Protein AF-A0A7C4AGL0-F1 (afdb_monomer_lite)

Structure (mmCIF, N/CA/C/O backbone):
data_AF-A0A7C4AGL0-F1
#
_entry.id   AF-A0A7C4AGL0-F1
#
loop_
_atom_site.group_PDB
_atom_site.id
_atom_site.type_symbol
_atom_site.label_atom_id
_atom_site.label_alt_id
_atom_site.label_comp_id
_atom_site.label_asym_id
_atom_site.label_entity_id
_atom_site.label_seq_id
_atom_site.pdbx_PDB_ins_code
_atom_site.Cartn_x
_atom_site.Cartn_y
_atom_site.Cartn_z
_atom_site.occupancy
_atom_site.B_iso_or_equiv
_atom_site.auth_seq_id
_atom_site.auth_comp_id
_atom_site.auth_asym_id
_atom_site.auth_atom_id
_atom_site.pdbx_PDB_model_num
ATOM 1 N N . MET A 1 1 ? 31.283 -69.695 -19.405 1.00 36.62 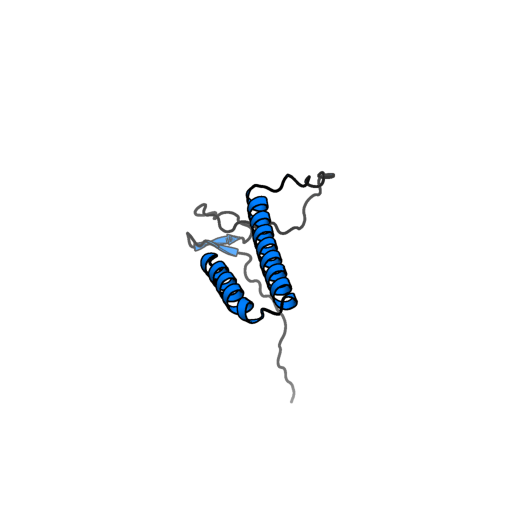1 MET A N 1
ATOM 2 C CA . MET A 1 1 ? 31.432 -68.692 -20.481 1.00 36.62 1 MET A CA 1
ATOM 3 C C . MET A 1 1 ? 30.507 -67.530 -20.112 1.00 36.62 1 MET A C 1
ATOM 5 O O . MET A 1 1 ? 29.306 -67.702 -20.208 1.00 36.62 1 MET A O 1
ATOM 9 N N . LEU A 1 2 ? 30.956 -66.667 -19.189 1.00 40.41 2 LEU A N 1
ATOM 10 C CA . LEU A 1 2 ? 31.398 -65.271 -19.419 1.00 40.41 2 LEU A CA 1
ATOM 11 C C . LEU A 1 2 ? 30.281 -64.405 -20.053 1.00 40.41 2 LEU A C 1
ATOM 13 O O . LEU A 1 2 ? 29.761 -64.816 -21.074 1.00 40.41 2 LEU A O 1
ATOM 17 N N . ILE A 1 3 ? 29.880 -63.204 -19.621 1.00 44.81 3 ILE A N 1
ATOM 18 C CA . ILE A 1 3 ? 30.246 -62.253 -18.555 1.00 44.81 3 ILE A CA 1
ATOM 19 C C . ILE A 1 3 ? 29.195 -61.100 -18.674 1.00 44.81 3 ILE A C 1
ATOM 21 O O . ILE A 1 3 ? 28.892 -60.699 -19.789 1.00 44.81 3 ILE A O 1
ATOM 25 N N . TRP A 1 4 ? 28.670 -60.602 -17.540 1.00 36.91 4 TRP A N 1
ATOM 26 C CA . TRP A 1 4 ? 28.370 -59.187 -17.177 1.00 36.91 4 TRP A CA 1
ATOM 27 C C . TRP A 1 4 ? 27.436 -58.291 -18.033 1.00 36.91 4 TRP A C 1
ATOM 29 O O . TRP A 1 4 ? 27.648 -58.086 -19.216 1.00 36.91 4 TRP A O 1
ATOM 39 N N . LEU A 1 5 ? 26.336 -57.760 -17.462 1.00 49.03 5 LEU A N 1
ATOM 40 C CA . LEU A 1 5 ? 26.198 -56.474 -16.718 1.00 49.03 5 LEU A CA 1
ATOM 41 C C . LEU A 1 5 ? 26.516 -55.214 -17.550 1.00 49.03 5 LEU A C 1
ATOM 43 O O . LEU A 1 5 ? 27.660 -55.041 -17.941 1.00 49.03 5 LEU A O 1
ATOM 47 N N . LYS A 1 6 ? 25.572 -54.257 -17.652 1.00 43.75 6 LYS A N 1
ATOM 48 C CA . LYS A 1 6 ? 25.586 -52.978 -16.893 1.00 43.75 6 LYS A CA 1
ATOM 49 C C . LYS A 1 6 ? 24.555 -51.968 -17.438 1.00 43.75 6 LYS A C 1
ATOM 51 O O . LYS A 1 6 ? 24.590 -51.568 -18.593 1.00 43.75 6 LYS A O 1
ATOM 56 N N . ASN A 1 7 ? 23.697 -51.494 -16.540 1.00 61.31 7 ASN A N 1
ATOM 57 C CA . ASN A 1 7 ? 23.019 -50.199 -16.596 1.00 61.31 7 ASN A CA 1
ATOM 58 C C . ASN A 1 7 ? 24.061 -49.064 -16.754 1.00 61.31 7 ASN A C 1
ATOM 60 O O . ASN A 1 7 ? 25.026 -49.029 -15.989 1.00 61.31 7 ASN A O 1
ATOM 64 N N . SER A 1 8 ? 23.877 -48.156 -17.719 1.00 42.81 8 SER A N 1
ATOM 65 C CA . SER A 1 8 ? 24.783 -47.028 -17.993 1.00 42.81 8 SER A CA 1
ATOM 66 C C . SER A 1 8 ? 24.007 -45.716 -18.135 1.00 42.81 8 SER A C 1
ATOM 68 O O . SER A 1 8 ? 23.791 -45.197 -19.228 1.00 42.81 8 SER A O 1
ATOM 70 N N . SER A 1 9 ? 23.637 -45.142 -16.994 1.00 48.22 9 SER A N 1
ATOM 71 C CA . SER A 1 9 ? 23.542 -43.691 -16.860 1.00 48.22 9 SER A CA 1
ATOM 72 C C . SER A 1 9 ? 24.961 -43.112 -16.893 1.00 48.22 9 SER A C 1
ATOM 74 O O . SER A 1 9 ? 25.740 -43.420 -15.990 1.00 48.22 9 SER A O 1
ATOM 76 N N . ARG A 1 10 ? 25.297 -42.327 -17.932 1.00 44.47 10 ARG A N 1
ATOM 77 C CA . ARG A 1 10 ? 26.167 -41.122 -17.920 1.00 44.47 10 ARG A CA 1
ATOM 78 C C . ARG A 1 10 ? 26.746 -40.798 -19.305 1.00 44.47 10 ARG A C 1
ATOM 80 O O . ARG A 1 10 ? 27.492 -41.584 -19.865 1.00 44.47 10 ARG A O 1
ATOM 87 N N . SER A 1 11 ? 26.523 -39.541 -19.701 1.00 47.53 11 SER A N 1
ATOM 88 C CA . SER A 1 11 ? 27.485 -38.651 -20.372 1.00 47.53 11 SER A CA 1
ATOM 89 C C . SER A 1 11 ? 27.915 -38.966 -21.811 1.00 47.53 11 SER A C 1
ATOM 91 O O . SER A 1 11 ? 28.798 -39.783 -22.044 1.00 47.53 11 SER A O 1
ATOM 93 N N . GLY A 1 12 ? 27.418 -38.163 -22.759 1.00 40.31 12 GLY A N 1
ATOM 94 C CA . GLY A 1 12 ? 28.072 -37.979 -24.056 1.00 40.31 12 GLY A CA 1
ATOM 95 C C . GLY A 1 12 ? 27.305 -37.069 -25.018 1.00 40.31 12 GLY A C 1
ATOM 96 O O . GLY A 1 12 ? 26.474 -37.552 -25.770 1.00 40.31 12 GLY A O 1
ATOM 97 N N . ASN A 1 13 ? 27.635 -35.772 -25.014 1.00 44.94 13 ASN A N 1
ATOM 98 C CA . ASN A 1 13 ? 27.404 -34.795 -26.091 1.00 44.94 13 ASN A CA 1
ATOM 99 C C . ASN A 1 13 ? 25.965 -34.529 -26.560 1.00 44.94 13 ASN A C 1
ATOM 101 O O . ASN A 1 13 ? 25.553 -34.914 -27.652 1.00 44.94 13 ASN A O 1
ATOM 105 N N . VAL A 1 14 ? 25.260 -33.686 -25.808 1.00 49.00 14 VAL A N 1
ATOM 106 C CA . VAL A 1 14 ? 24.212 -32.840 -26.382 1.00 49.00 14 VAL A CA 1
ATOM 107 C C . VAL A 1 14 ? 24.845 -31.670 -27.142 1.00 49.00 14 VAL A C 1
ATOM 109 O O . VAL A 1 14 ? 24.949 -30.564 -26.625 1.00 49.00 14 VAL A O 1
ATOM 112 N N . ASN A 1 15 ? 25.275 -31.898 -28.384 1.00 45.88 15 ASN A N 1
ATOM 113 C CA . ASN A 1 15 ? 25.541 -30.799 -29.317 1.00 45.88 15 ASN A CA 1
ATOM 114 C C . ASN A 1 15 ? 24.192 -30.312 -29.885 1.00 45.88 15 ASN A C 1
ATOM 116 O O . ASN A 1 15 ? 23.926 -30.426 -31.081 1.00 45.88 15 ASN A O 1
ATOM 120 N N . TRP A 1 16 ? 23.293 -29.854 -29.000 1.00 43.69 16 TRP A N 1
ATOM 121 C CA . TRP A 1 16 ? 22.117 -29.080 -29.393 1.00 43.69 16 TRP A CA 1
ATOM 122 C C . TRP A 1 16 ? 22.646 -27.749 -29.918 1.00 43.69 16 TRP A C 1
ATOM 124 O O . TRP A 1 16 ? 22.912 -26.833 -29.151 1.00 43.69 16 TRP A O 1
ATOM 134 N N . PHE A 1 17 ? 22.937 -27.750 -31.216 1.00 50.78 17 PHE A N 1
ATOM 135 C CA . PHE A 1 17 ? 22.917 -26.626 -32.138 1.00 50.78 17 PHE A CA 1
ATOM 136 C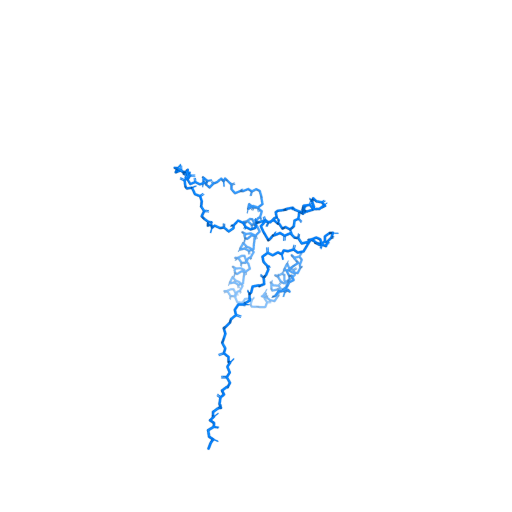 C . PHE A 1 17 ? 22.709 -25.259 -31.463 1.00 50.78 17 PHE A C 1
ATOM 138 O O . PHE A 1 17 ? 21.600 -24.932 -31.058 1.00 50.78 17 PHE A O 1
ATOM 145 N N . LEU A 1 18 ? 23.790 -24.466 -31.432 1.00 58.97 18 LEU A N 1
ATOM 146 C CA . LEU A 1 18 ? 23.852 -23.011 -31.203 1.00 58.97 18 LEU A CA 1
ATOM 147 C C . LEU A 1 18 ? 23.113 -22.228 -32.309 1.00 58.97 18 LEU A C 1
ATOM 149 O O . LEU A 1 18 ? 23.641 -21.275 -32.884 1.00 58.97 18 LEU A O 1
ATOM 153 N N . PHE A 1 19 ? 21.934 -22.695 -32.699 1.00 70.75 19 PHE A N 1
ATOM 154 C CA . PHE A 1 19 ? 21.166 -22.159 -33.804 1.00 70.75 19 PHE A CA 1
ATOM 155 C C . PHE A 1 19 ? 19.707 -22.028 -33.386 1.00 70.75 19 PHE A C 1
ATOM 157 O O . PHE A 1 19 ? 19.056 -22.999 -32.997 1.00 70.75 19 PHE A O 1
ATOM 164 N N . MET A 1 20 ? 19.179 -20.823 -33.553 1.00 81.00 20 MET A N 1
ATOM 165 C CA . MET A 1 20 ? 17.782 -20.496 -33.351 1.00 81.00 20 MET A CA 1
ATOM 166 C C . MET A 1 20 ? 17.056 -20.392 -34.685 1.00 81.00 20 MET A C 1
ATOM 168 O O . MET A 1 20 ? 17.561 -19.884 -35.690 1.00 81.00 20 MET A O 1
ATOM 172 N N . ILE A 1 21 ? 15.806 -20.833 -34.676 1.00 83.88 21 ILE A N 1
ATOM 173 C CA . ILE A 1 21 ? 14.927 -20.752 -35.836 1.00 83.88 21 ILE A CA 1
ATOM 174 C C . ILE A 1 21 ? 14.162 -19.431 -35.777 1.00 83.88 21 ILE A C 1
ATOM 176 O O . ILE A 1 21 ? 13.555 -19.077 -34.766 1.00 83.88 21 ILE A O 1
ATOM 180 N N . CYS A 1 22 ? 14.174 -18.683 -36.879 1.00 85.62 22 CYS A N 1
ATOM 181 C CA . CYS A 1 22 ? 13.431 -17.436 -36.969 1.00 85.62 22 CYS A CA 1
ATOM 182 C C . CYS A 1 22 ? 11.917 -17.674 -36.910 1.00 85.62 22 CYS A C 1
ATOM 184 O O . CYS A 1 22 ? 11.347 -18.235 -37.843 1.00 85.62 22 CYS A O 1
ATOM 186 N N . ASN A 1 23 ? 11.236 -17.107 -35.910 1.00 82.62 23 ASN A N 1
ATOM 187 C CA . ASN A 1 23 ? 9.770 -17.175 -35.794 1.00 82.62 23 ASN A CA 1
ATOM 188 C C . ASN A 1 23 ? 9.002 -16.493 -36.942 1.00 82.62 23 ASN A C 1
ATOM 190 O O . ASN A 1 23 ? 7.786 -16.640 -37.027 1.00 82.62 23 ASN A O 1
ATOM 194 N N . ARG A 1 24 ? 9.674 -15.716 -37.804 1.00 81.62 24 ARG A N 1
ATOM 195 C CA . ARG A 1 24 ? 9.023 -15.044 -38.938 1.00 81.62 24 ARG A CA 1
ATOM 196 C C . ARG A 1 24 ? 9.152 -15.812 -40.250 1.00 81.62 24 ARG A C 1
ATOM 198 O O . ARG A 1 24 ? 8.181 -15.867 -40.992 1.00 81.62 24 ARG A O 1
ATOM 205 N N . CYS A 1 25 ? 10.328 -16.353 -40.563 1.00 86.62 25 CYS A N 1
ATOM 206 C CA . CYS A 1 25 ? 10.584 -16.979 -41.867 1.00 86.62 25 CYS A CA 1
ATOM 207 C C . CYS A 1 25 ? 11.089 -18.425 -41.787 1.00 86.62 25 CYS A C 1
ATOM 209 O O . CYS A 1 25 ? 11.352 -19.017 -42.825 1.00 86.62 25 CYS A O 1
ATOM 211 N N . GLY A 1 26 ? 11.262 -18.984 -40.585 1.00 82.31 26 GLY A N 1
ATOM 212 C CA . GLY A 1 26 ? 11.720 -20.363 -40.389 1.00 82.31 26 GLY A CA 1
ATOM 213 C C . GLY A 1 26 ? 13.201 -20.606 -40.693 1.00 82.31 26 GLY A C 1
ATOM 214 O O . GLY A 1 26 ? 13.645 -21.743 -40.628 1.00 82.31 26 GLY A O 1
ATOM 215 N N . GLN A 1 27 ? 13.974 -19.563 -41.007 1.00 84.50 27 GLN A N 1
ATOM 216 C CA . GLN A 1 27 ? 15.400 -19.692 -41.303 1.00 84.50 27 GLN A CA 1
ATOM 217 C C . GLN A 1 27 ? 16.197 -19.986 -40.028 1.00 84.50 27 GLN A C 1
ATOM 219 O O . GLN A 1 27 ? 16.032 -19.289 -39.020 1.00 84.50 27 GLN A O 1
ATOM 224 N N . GLU A 1 28 ? 17.115 -20.943 -40.114 1.00 8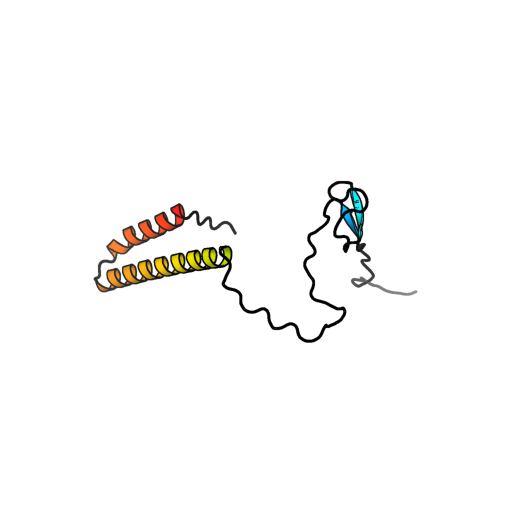2.56 28 GLU A N 1
ATOM 225 C CA . GLU A 1 28 ? 18.132 -21.200 -39.095 1.00 82.56 28 GLU A CA 1
ATOM 226 C C . GLU A 1 28 ? 19.140 -20.048 -39.072 1.00 82.56 28 GLU A C 1
ATOM 228 O O . GLU A 1 28 ? 19.720 -19.677 -40.096 1.00 82.56 28 GLU A O 1
ATOM 233 N N . ASN A 1 29 ? 19.309 -19.435 -37.907 1.00 83.19 29 ASN A N 1
ATOM 234 C CA . ASN A 1 29 ? 20.316 -18.413 -37.658 1.00 83.19 29 ASN A CA 1
ATOM 235 C C . ASN A 1 29 ? 21.116 -18.824 -36.424 1.00 83.19 29 ASN A C 1
ATOM 237 O O . ASN A 1 29 ? 20.566 -19.489 -35.550 1.00 83.19 29 ASN A O 1
ATOM 241 N N . PRO A 1 30 ? 22.397 -18.454 -36.330 1.00 80.38 30 PRO A N 1
ATOM 242 C CA . PRO A 1 30 ? 23.170 -18.766 -35.140 1.00 80.38 30 PRO A CA 1
ATOM 243 C C . PRO A 1 30 ? 22.599 -18.012 -33.924 1.00 80.38 30 PRO A C 1
ATOM 245 O O . PRO A 1 30 ? 21.976 -16.958 -34.074 1.00 80.38 30 PRO A O 1
ATOM 248 N N . ASP A 1 31 ? 22.758 -18.571 -32.725 1.00 74.19 31 ASP A N 1
ATOM 249 C CA . ASP A 1 31 ? 22.172 -18.043 -31.478 1.00 74.19 31 ASP A CA 1
ATOM 250 C C . ASP A 1 31 ? 22.697 -16.647 -31.089 1.00 74.19 31 ASP A C 1
ATOM 252 O O . ASP A 1 31 ? 22.073 -15.927 -30.307 1.00 74.19 31 ASP A O 1
ATOM 256 N N . ASP A 1 32 ? 23.820 -16.225 -31.668 1.00 73.12 32 ASP A N 1
ATOM 257 C CA . ASP A 1 32 ? 24.394 -14.886 -31.532 1.00 73.12 32 ASP A CA 1
ATOM 258 C C . ASP A 1 32 ? 23.847 -13.875 -32.564 1.00 73.12 32 ASP A C 1
ATOM 260 O O . ASP A 1 32 ? 24.097 -12.668 -32.452 1.00 73.12 32 ASP A O 1
ATOM 264 N N . ALA A 1 33 ? 23.057 -14.319 -33.549 1.00 73.88 33 ALA A N 1
ATOM 265 C CA . ALA A 1 33 ? 22.490 -13.440 -34.563 1.00 73.88 33 ALA A CA 1
ATOM 266 C C . ALA A 1 33 ? 21.398 -12.532 -33.980 1.00 73.88 33 ALA A C 1
ATOM 268 O O . ALA A 1 33 ? 20.292 -12.949 -33.642 1.00 73.88 33 ALA A O 1
ATOM 269 N N . MET A 1 34 ? 21.651 -11.225 -33.964 1.00 75.69 34 MET A N 1
ATOM 270 C CA . MET A 1 34 ? 20.673 -10.227 -33.503 1.00 75.69 34 MET A CA 1
ATOM 271 C C . MET A 1 34 ? 19.490 -10.047 -34.473 1.00 75.69 34 MET A C 1
ATOM 273 O O . MET A 1 34 ? 18.417 -9.567 -34.090 1.00 75.69 34 MET A O 1
ATOM 277 N N . SER A 1 35 ? 19.669 -10.434 -35.734 1.00 84.50 35 SER A N 1
ATOM 278 C CA . SER A 1 35 ? 18.696 -10.283 -36.815 1.00 84.50 35 SER A CA 1
ATOM 279 C C . SER A 1 35 ? 18.812 -11.421 -37.817 1.00 84.50 35 SER A C 1
ATOM 281 O O . SER A 1 35 ? 19.912 -11.873 -38.119 1.00 84.50 35 SER A O 1
ATOM 283 N N . CYS A 1 36 ? 17.679 -11.851 -38.361 1.00 87.06 36 CYS A N 1
ATOM 284 C CA . CYS A 1 36 ? 17.616 -12.905 -39.359 1.00 87.06 36 CYS A CA 1
ATOM 285 C C . CYS A 1 36 ? 18.280 -12.474 -40.667 1.00 87.06 36 CYS A C 1
ATOM 287 O O . CYS A 1 36 ? 17.879 -11.464 -41.248 1.00 87.06 36 CYS A O 1
ATOM 289 N N . ALA A 1 37 ? 19.222 -13.278 -41.164 1.00 82.88 37 ALA A N 1
ATOM 290 C CA . ALA A 1 37 ? 19.909 -13.021 -42.430 1.00 82.88 37 ALA A CA 1
ATOM 291 C C . ALA A 1 37 ? 18.966 -13.059 -43.650 1.00 82.88 37 ALA A C 1
ATOM 293 O O . ALA A 1 37 ? 19.233 -12.408 -44.654 1.00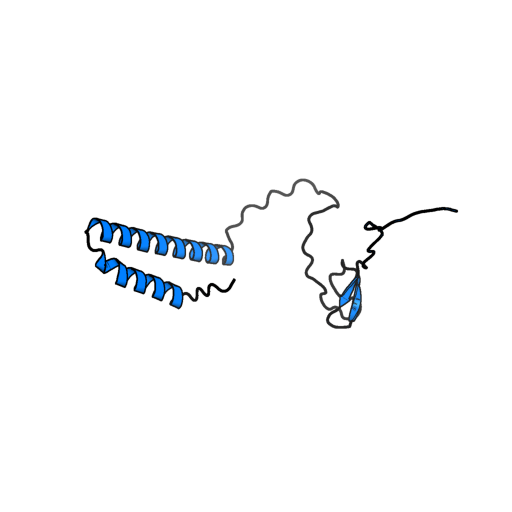 82.88 37 ALA A O 1
ATOM 294 N N . ALA A 1 38 ? 17.850 -13.791 -43.559 1.00 84.50 38 ALA A N 1
ATOM 295 C CA . ALA A 1 38 ? 16.904 -13.943 -44.664 1.00 84.50 38 ALA A CA 1
ATOM 296 C C . ALA A 1 38 ? 15.834 -12.839 -44.717 1.00 84.50 38 ALA A C 1
ATOM 298 O O . ALA A 1 38 ? 15.493 -12.367 -45.795 1.00 84.50 38 ALA A O 1
ATOM 299 N N . CYS A 1 39 ? 15.277 -12.430 -43.570 1.00 85.06 39 CYS A N 1
ATOM 300 C CA . CYS A 1 39 ? 14.131 -11.506 -43.535 1.00 85.06 39 CYS A CA 1
ATOM 301 C C . CYS A 1 39 ? 14.370 -10.204 -42.756 1.00 85.06 39 CYS A C 1
ATOM 303 O O . CYS A 1 39 ? 13.467 -9.372 -42.668 1.00 85.06 39 CYS A O 1
ATOM 305 N N . GLY A 1 40 ? 15.540 -10.039 -42.132 1.00 79.56 40 GLY A N 1
ATOM 306 C CA . GLY A 1 40 ? 15.876 -8.869 -41.314 1.00 79.56 40 GLY A CA 1
ATOM 307 C C . GLY A 1 40 ? 15.107 -8.769 -39.990 1.00 79.56 40 GLY A C 1
ATOM 308 O O . GLY A 1 40 ? 15.221 -7.772 -39.280 1.00 79.56 40 GLY A O 1
ATOM 309 N N . HIS A 1 41 ? 14.307 -9.778 -39.629 1.00 82.38 41 HIS A N 1
ATOM 310 C CA . HIS A 1 41 ? 13.548 -9.766 -38.381 1.00 82.38 41 HIS A CA 1
ATOM 311 C C . HIS A 1 41 ? 14.449 -9.999 -37.165 1.00 82.38 41 HIS A C 1
ATOM 313 O O . HIS A 1 41 ? 15.334 -10.849 -37.199 1.00 82.38 41 HIS A O 1
ATOM 319 N N . LYS A 1 42 ? 14.214 -9.257 -36.079 1.00 82.38 42 LYS A N 1
ATOM 320 C CA . LYS A 1 42 ? 14.998 -9.344 -34.842 1.00 82.38 42 LYS A CA 1
ATOM 321 C C . LYS A 1 42 ? 14.746 -10.684 -34.145 1.00 82.38 42 LYS A C 1
ATOM 323 O O . LYS A 1 42 ? 13.598 -10.996 -33.846 1.00 82.38 42 LYS A O 1
ATOM 328 N N . LEU A 1 43 ? 15.806 -11.452 -33.907 1.00 75.94 43 LEU A N 1
ATOM 329 C CA . LEU A 1 43 ? 15.712 -12.843 -33.453 1.00 75.94 43 LEU A CA 1
ATOM 330 C C . LEU A 1 43 ? 15.679 -12.971 -31.929 1.00 75.94 43 LEU A C 1
ATOM 332 O O . LEU A 1 43 ? 14.808 -13.653 -31.410 1.00 75.94 43 LEU A O 1
ATOM 336 N N . GLN A 1 44 ? 16.502 -12.212 -31.209 1.00 65.50 44 GLN A N 1
ATOM 337 C CA . GLN A 1 44 ? 16.331 -11.921 -29.785 1.00 65.50 44 GLN A CA 1
ATOM 338 C C . GLN A 1 44 ? 17.020 -10.595 -29.443 1.00 65.50 44 GLN A C 1
ATOM 340 O O . GLN A 1 44 ? 17.943 -10.142 -30.119 1.00 65.50 44 GLN A O 1
ATOM 345 N N . SER A 1 45 ? 16.554 -9.914 -28.395 1.00 56.09 45 SER A N 1
ATOM 346 C CA . SER A 1 45 ? 17.312 -8.823 -27.782 1.00 56.09 45 SER A CA 1
ATOM 347 C C . SER A 1 45 ? 18.395 -9.442 -26.908 1.00 56.09 45 SER A C 1
ATOM 349 O O . SER A 1 45 ? 18.069 -9.893 -25.813 1.00 56.09 45 SER A O 1
ATOM 351 N N . GLY A 1 46 ? 19.640 -9.482 -27.388 1.00 51.69 46 GLY A N 1
ATOM 352 C CA . GLY A 1 46 ? 20.775 -10.004 -26.629 1.00 51.69 46 GLY A CA 1
ATOM 353 C C . GLY A 1 46 ? 20.748 -9.534 -25.173 1.00 51.69 46 GLY A C 1
ATOM 354 O O . GLY A 1 46 ? 20.940 -8.351 -24.876 1.00 51.69 46 GLY A O 1
ATOM 355 N N . TRP A 1 47 ? 20.476 -10.471 -24.264 1.00 42.66 47 TRP A N 1
ATOM 356 C CA . TRP A 1 47 ? 20.845 -10.341 -22.866 1.00 42.66 47 TRP A CA 1
ATOM 357 C C . TRP A 1 47 ? 22.363 -10.191 -22.882 1.00 42.66 47 TRP A C 1
ATOM 359 O O . TRP A 1 47 ? 23.059 -11.130 -23.257 1.00 42.66 47 TRP A O 1
ATOM 369 N N . LYS A 1 48 ? 22.884 -9.000 -22.561 1.00 46.59 48 LYS A N 1
ATOM 370 C CA . LYS A 1 48 ? 24.326 -8.783 -22.398 1.00 46.59 48 LYS A CA 1
ATOM 371 C C . LYS A 1 48 ? 24.818 -9.687 -21.265 1.00 46.59 48 LYS A C 1
ATOM 373 O O . LYS A 1 48 ? 24.821 -9.298 -20.098 1.00 46.59 48 LYS A O 1
ATOM 378 N N . GLY A 1 49 ? 25.205 -10.906 -21.625 1.00 40.97 49 GLY A N 1
ATOM 379 C CA . GLY A 1 49 ? 26.083 -11.751 -20.846 1.00 40.97 49 GLY A CA 1
ATOM 380 C C . GLY A 1 49 ? 27.387 -10.991 -20.671 1.00 40.97 49 GLY A C 1
ATOM 381 O O . GLY A 1 49 ? 28.073 -10.650 -21.626 1.00 40.97 49 GLY A O 1
ATOM 382 N N . ARG A 1 50 ? 27.665 -10.642 -19.424 1.00 49.88 50 ARG A N 1
ATOM 383 C CA . ARG A 1 50 ? 28.956 -10.163 -18.956 1.00 49.88 50 ARG A CA 1
ATOM 384 C C . ARG A 1 50 ? 29.989 -11.268 -19.236 1.00 49.88 50 ARG A C 1
ATOM 386 O O . ARG A 1 50 ? 29.926 -12.292 -18.566 1.00 49.88 50 ARG A O 1
ATOM 393 N N . GLY A 1 51 ? 30.909 -11.066 -20.183 1.00 44.91 51 GLY A N 1
ATOM 394 C CA . GLY A 1 51 ? 32.058 -11.962 -20.370 1.00 44.91 51 GLY A CA 1
ATOM 395 C C . GLY A 1 51 ? 32.852 -11.775 -21.669 1.00 44.91 51 GLY A C 1
ATOM 396 O O . GLY A 1 51 ? 32.408 -12.223 -22.714 1.00 44.91 51 GLY A O 1
ATOM 397 N N . GLU A 1 52 ? 34.051 -11.206 -21.509 1.00 49.97 52 GLU A N 1
ATOM 398 C CA . GLU A 1 52 ? 35.280 -11.380 -22.305 1.00 49.97 52 GLU A CA 1
ATOM 399 C C . GLU A 1 52 ? 35.480 -10.653 -23.651 1.00 49.97 52 GLU A C 1
ATOM 401 O O . GLU A 1 52 ? 34.940 -11.029 -24.687 1.00 49.97 52 GLU A O 1
ATOM 406 N N . GLY A 1 53 ? 36.374 -9.653 -23.624 1.00 46.41 53 GLY A N 1
ATOM 407 C CA . GLY A 1 53 ? 37.003 -9.043 -24.800 1.00 46.41 53 GLY A CA 1
ATOM 408 C C . GLY A 1 53 ? 37.361 -7.570 -24.588 1.00 46.41 53 GLY A C 1
ATOM 409 O O . GLY A 1 53 ? 36.499 -6.713 -24.739 1.00 46.41 53 GLY A O 1
ATOM 410 N N . ASP A 1 54 ? 38.627 -7.308 -24.248 1.00 43.72 54 ASP A N 1
ATOM 411 C CA . ASP A 1 54 ? 39.310 -6.004 -24.187 1.00 43.72 54 ASP A CA 1
ATOM 412 C C . ASP A 1 54 ? 38.780 -4.970 -23.183 1.00 43.72 54 ASP A C 1
ATOM 414 O O . ASP A 1 54 ? 37.824 -4.245 -23.430 1.00 43.72 54 ASP A O 1
ATOM 418 N N . ALA A 1 55 ? 39.475 -4.833 -22.048 1.00 47.44 55 ALA A N 1
ATOM 419 C CA . ALA A 1 55 ? 39.260 -3.747 -21.097 1.00 47.44 55 ALA A CA 1
ATOM 420 C C . ALA A 1 55 ? 39.885 -2.431 -21.610 1.00 47.44 55 ALA A C 1
ATOM 422 O O . ALA A 1 55 ? 41.116 -2.307 -21.601 1.00 47.44 55 ALA A O 1
ATOM 423 N N . PRO A 1 56 ? 39.101 -1.392 -21.967 1.00 49.03 56 PRO A N 1
ATOM 424 C CA . PRO A 1 56 ? 39.633 -0.049 -22.084 1.00 49.03 56 PRO A CA 1
ATOM 425 C C . PRO A 1 56 ? 39.747 0.532 -20.672 1.00 49.03 56 PRO A C 1
ATOM 427 O O . PRO A 1 56 ? 38.830 0.449 -19.856 1.00 49.03 56 PRO A O 1
ATOM 430 N N . ARG A 1 57 ? 40.913 1.115 -20.392 1.00 52.53 57 ARG A N 1
ATOM 431 C CA . ARG A 1 57 ? 41.234 1.965 -19.236 1.00 52.53 57 ARG A CA 1
ATOM 432 C C . ARG A 1 57 ? 40.002 2.659 -18.629 1.00 52.53 57 ARG A C 1
ATOM 434 O O . ARG A 1 57 ? 39.458 3.575 -19.231 1.00 52.53 57 ARG A O 1
ATOM 441 N N . GLY A 1 58 ? 39.663 2.256 -17.402 1.00 54.62 58 GLY A N 1
ATOM 442 C CA . GLY A 1 58 ? 38.931 3.042 -16.405 1.00 54.62 58 GLY A CA 1
ATOM 443 C C . GLY A 1 58 ? 37.738 3.839 -16.923 1.00 54.62 58 GLY A C 1
ATOM 444 O O . GLY A 1 58 ? 37.816 5.064 -17.007 1.00 54.62 58 GLY A O 1
ATOM 445 N N . GLU A 1 59 ? 36.613 3.173 -17.178 1.00 53.09 59 GLU A N 1
ATOM 446 C CA . GLU A 1 59 ? 35.335 3.881 -17.204 1.00 53.09 59 GLU A CA 1
ATOM 447 C C . GLU A 1 59 ? 35.079 4.472 -15.804 1.00 53.09 59 GLU A C 1
ATOM 449 O O . GLU A 1 59 ? 35.121 3.738 -14.808 1.00 53.09 59 GLU A O 1
ATOM 454 N N . PRO A 1 60 ? 34.826 5.789 -15.679 1.00 60.94 60 PRO A N 1
ATOM 455 C CA . PRO A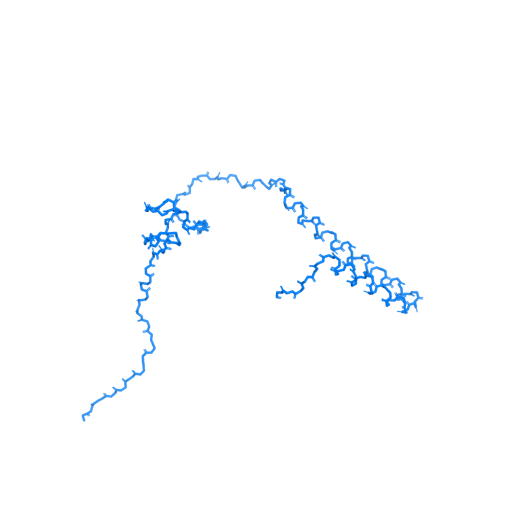 1 60 ? 34.294 6.342 -14.447 1.00 60.94 60 PRO A CA 1
ATOM 456 C C . PRO A 1 60 ? 33.030 5.557 -14.105 1.00 60.94 60 PRO A C 1
ATOM 458 O O . PRO A 1 60 ? 32.152 5.421 -14.960 1.00 60.94 60 PRO A O 1
ATOM 461 N N . LEU A 1 61 ? 32.946 5.040 -12.873 1.00 63.56 61 LEU A N 1
ATOM 462 C CA . LEU A 1 61 ? 31.732 4.416 -12.346 1.00 63.56 61 LEU A CA 1
ATOM 463 C C . LEU A 1 61 ? 30.524 5.239 -12.809 1.00 63.56 61 LEU A C 1
ATOM 465 O O . LEU A 1 61 ? 30.570 6.468 -12.653 1.00 63.56 61 LEU A O 1
ATOM 469 N N . PRO A 1 62 ? 29.476 4.617 -13.387 1.00 61.38 62 PRO A N 1
ATOM 470 C CA . PRO A 1 62 ? 28.317 5.360 -13.843 1.00 61.38 62 PRO A CA 1
ATOM 471 C C . PRO A 1 62 ? 27.827 6.176 -12.654 1.00 61.38 62 PRO A C 1
ATOM 473 O O . PRO A 1 62 ? 27.415 5.616 -11.635 1.00 61.38 62 PRO A O 1
ATOM 476 N N . ARG A 1 63 ? 27.949 7.509 -12.751 1.00 63.44 63 ARG A N 1
ATOM 477 C CA . ARG A 1 63 ? 27.367 8.409 -11.759 1.00 63.44 63 ARG A CA 1
ATOM 478 C C . ARG A 1 63 ? 25.925 7.960 -11.633 1.00 63.44 63 ARG A C 1
ATOM 480 O O . ARG A 1 63 ? 25.265 7.819 -12.662 1.00 63.44 63 ARG A O 1
ATOM 487 N N . LEU A 1 64 ? 25.486 7.679 -10.406 1.00 61.19 64 LEU A N 1
ATOM 488 C CA . LEU A 1 64 ? 24.088 7.428 -10.072 1.00 61.19 64 LEU A CA 1
ATOM 489 C C . LEU A 1 64 ? 23.294 8.641 -10.560 1.00 61.19 64 LEU A C 1
ATOM 491 O O . LEU A 1 64 ? 23.118 9.623 -9.844 1.00 61.19 64 LEU A O 1
ATOM 495 N N . GLY A 1 65 ? 22.926 8.608 -11.838 1.00 65.12 65 GLY A N 1
ATOM 496 C CA . GLY A 1 65 ? 22.115 9.617 -12.476 1.00 65.12 65 GLY A CA 1
ATOM 497 C C . GLY A 1 65 ? 20.797 9.638 -11.739 1.00 65.12 65 GLY A C 1
ATOM 498 O O . GLY A 1 65 ? 20.335 8.597 -11.257 1.00 65.12 65 GLY A O 1
ATOM 499 N N . GLU A 1 66 ? 20.228 10.833 -11.612 1.00 64.19 66 GLU A N 1
ATOM 500 C CA . GLU A 1 66 ? 18.963 11.007 -10.924 1.00 64.19 66 GLU A CA 1
ATOM 501 C C . GLU A 1 66 ? 17.977 9.920 -11.359 1.00 64.19 66 GLU A C 1
ATOM 503 O O . GLU A 1 66 ? 17.849 9.658 -12.562 1.00 64.19 66 GLU A O 1
ATOM 508 N N . PRO A 1 67 ? 17.301 9.255 -10.404 1.00 68.12 67 PRO A N 1
ATOM 509 C CA . PRO A 1 67 ? 16.397 8.173 -10.732 1.00 68.12 67 PRO A CA 1
ATOM 510 C C . PRO A 1 67 ? 15.414 8.681 -11.782 1.00 68.12 67 PRO A C 1
ATOM 512 O O . PRO A 1 67 ? 14.684 9.653 -11.551 1.00 68.12 67 PRO A O 1
ATOM 515 N N . GLY A 1 68 ? 15.433 8.032 -12.949 1.00 77.44 68 GLY A N 1
ATOM 516 C CA . GLY A 1 68 ? 14.582 8.407 -14.068 1.00 77.44 68 GLY A CA 1
ATOM 517 C C . GLY A 1 68 ? 13.103 8.413 -13.660 1.00 77.44 68 GLY A C 1
ATOM 518 O O . GLY A 1 68 ? 12.717 7.797 -12.658 1.00 77.44 68 GLY A O 1
ATOM 519 N N . PRO A 1 69 ? 12.221 9.058 -14.438 1.00 77.00 69 PRO A N 1
ATOM 520 C CA . PRO A 1 69 ? 10.814 9.241 -14.068 1.00 77.00 69 PRO A CA 1
ATOM 521 C C . PRO A 1 69 ? 10.082 7.917 -13.779 1.00 77.00 69 PRO A C 1
ATOM 523 O O . PRO A 1 69 ? 9.159 7.877 -12.966 1.00 77.00 69 PRO A O 1
ATOM 526 N N . ALA A 1 70 ? 10.513 6.804 -14.383 1.00 74.94 70 ALA A N 1
ATOM 527 C CA . ALA A 1 70 ? 10.002 5.468 -14.078 1.00 74.94 70 ALA A CA 1
ATOM 528 C C . ALA A 1 70 ? 10.434 4.946 -12.692 1.00 74.94 70 ALA A C 1
ATOM 530 O O . ALA A 1 70 ? 9.611 4.370 -11.979 1.00 74.94 70 ALA A O 1
ATOM 531 N N . ALA A 1 71 ? 11.686 5.176 -12.285 1.00 78.62 71 ALA A N 1
ATOM 532 C CA . ALA A 1 71 ? 12.196 4.793 -10.969 1.00 78.62 71 ALA A CA 1
ATOM 533 C C . ALA A 1 71 ? 11.518 5.607 -9.854 1.00 78.62 71 ALA A C 1
ATOM 535 O O . ALA A 1 71 ? 11.052 5.028 -8.873 1.00 78.62 71 ALA A O 1
ATOM 536 N N . ARG A 1 72 ? 11.332 6.922 -10.057 1.00 79.44 72 ARG A N 1
ATOM 537 C CA . ARG A 1 72 ? 10.562 7.778 -9.131 1.00 79.44 72 ARG A CA 1
ATOM 538 C C . ARG A 1 72 ? 9.116 7.307 -8.974 1.00 79.44 72 ARG A C 1
ATOM 540 O O . ARG A 1 72 ? 8.607 7.263 -7.857 1.00 79.44 72 ARG A O 1
ATOM 547 N N . ARG A 1 73 ? 8.457 6.897 -10.067 1.00 79.81 73 ARG A N 1
ATOM 548 C CA . ARG A 1 73 ? 7.094 6.337 -10.012 1.00 79.81 73 ARG A CA 1
ATOM 549 C C . ARG A 1 73 ? 7.019 5.052 -9.188 1.00 79.81 73 ARG A C 1
ATOM 551 O O . ARG A 1 73 ? 6.081 4.908 -8.410 1.00 79.81 73 ARG A O 1
ATOM 558 N N . ARG A 1 74 ? 7.981 4.134 -9.333 1.00 80.81 74 ARG A N 1
ATOM 559 C CA . ARG A 1 74 ? 8.030 2.908 -8.514 1.00 80.81 74 ARG A CA 1
ATOM 560 C C . ARG A 1 74 ? 8.272 3.237 -7.044 1.00 80.81 74 ARG A C 1
ATOM 562 O O . ARG A 1 74 ? 7.506 2.786 -6.200 1.00 80.81 74 ARG A O 1
ATOM 569 N N . LEU A 1 75 ? 9.254 4.091 -6.751 1.00 85.19 75 LEU A N 1
ATOM 570 C CA . LEU A 1 75 ? 9.554 4.512 -5.382 1.00 85.19 75 LEU A CA 1
ATOM 571 C C . LEU A 1 75 ? 8.342 5.171 -4.710 1.00 85.19 75 LEU A C 1
ATOM 573 O O . LEU A 1 75 ? 8.012 4.829 -3.580 1.00 85.19 75 LEU A O 1
ATOM 577 N N . ARG A 1 76 ? 7.623 6.042 -5.428 1.00 85.50 76 ARG A N 1
ATOM 578 C CA . ARG A 1 76 ? 6.395 6.675 -4.928 1.00 85.50 76 ARG A CA 1
ATOM 579 C C . ARG A 1 76 ? 5.309 5.651 -4.595 1.00 85.50 76 ARG A C 1
ATOM 581 O O . ARG A 1 76 ? 4.662 5.793 -3.569 1.00 85.50 76 ARG A O 1
ATOM 588 N N . ARG A 1 77 ? 5.128 4.606 -5.412 1.00 84.75 77 ARG A N 1
ATOM 589 C CA . ARG A 1 77 ? 4.156 3.531 -5.123 1.00 84.75 77 ARG A CA 1
ATOM 590 C C . ARG A 1 77 ? 4.528 2.744 -3.867 1.00 84.75 77 ARG A C 1
ATOM 592 O O . ARG A 1 77 ? 3.648 2.436 -3.072 1.00 84.75 77 ARG A O 1
ATOM 599 N N . HIS A 1 78 ? 5.813 2.443 -3.678 1.00 85.88 78 HIS A N 1
ATOM 600 C CA . HIS A 1 78 ? 6.276 1.790 -2.454 1.00 85.88 78 HIS A CA 1
ATOM 601 C C . HIS A 1 78 ? 6.086 2.698 -1.237 1.00 85.88 78 HIS A C 1
ATOM 603 O O . HIS A 1 78 ? 5.555 2.245 -0.230 1.00 85.88 78 HIS A O 1
ATOM 609 N N . ALA A 1 79 ? 6.435 3.981 -1.345 1.00 90.31 79 ALA A N 1
ATOM 610 C CA . ALA A 1 79 ? 6.222 4.952 -0.276 1.00 90.31 79 ALA A CA 1
ATOM 611 C C . ALA A 1 79 ? 4.734 5.091 0.091 1.00 90.31 79 ALA A C 1
ATOM 613 O O . ALA A 1 79 ? 4.401 5.099 1.269 1.00 90.31 79 ALA A O 1
ATOM 614 N N . GLU A 1 80 ? 3.836 5.129 -0.898 1.00 89.56 80 GLU A N 1
ATOM 615 C CA . GLU A 1 80 ? 2.385 5.117 -0.666 1.00 89.56 80 GLU A CA 1
ATOM 616 C C . GLU A 1 80 ? 1.939 3.858 0.084 1.00 89.56 80 GLU A C 1
ATOM 618 O O . GLU A 1 80 ? 1.176 3.962 1.040 1.00 89.56 80 GLU A O 1
ATOM 623 N N . ALA A 1 81 ? 2.419 2.677 -0.316 1.00 89.38 81 ALA A N 1
ATOM 624 C CA . ALA A 1 81 ? 2.067 1.423 0.347 1.00 89.38 81 ALA A CA 1
ATOM 625 C C . ALA A 1 81 ? 2.534 1.402 1.812 1.00 89.38 81 ALA A C 1
ATOM 627 O O . ALA A 1 81 ? 1.753 1.067 2.702 1.00 89.38 81 ALA A O 1
ATOM 628 N N . TRP A 1 82 ? 3.774 1.826 2.071 1.00 94.75 82 TRP A N 1
ATOM 629 C CA . TRP A 1 82 ? 4.315 1.937 3.426 1.00 94.75 82 TRP A CA 1
ATOM 630 C C . TRP A 1 82 ? 3.581 2.984 4.267 1.00 94.75 82 TRP A C 1
ATOM 632 O O . TRP A 1 82 ? 3.308 2.734 5.438 1.00 94.75 82 TRP A O 1
ATOM 642 N N . ALA A 1 83 ? 3.212 4.125 3.680 1.00 94.19 83 ALA A N 1
ATOM 643 C CA . ALA A 1 83 ? 2.446 5.158 4.371 1.00 94.19 83 ALA A CA 1
ATOM 644 C C . ALA A 1 83 ? 1.058 4.650 4.787 1.00 94.19 83 ALA A C 1
ATOM 646 O O . ALA A 1 83 ? 0.650 4.841 5.931 1.00 94.19 83 ALA A O 1
ATOM 647 N N . VAL A 1 84 ? 0.351 3.953 3.891 1.00 91.81 84 VAL A N 1
ATOM 648 C CA . VAL A 1 84 ? -0.950 3.345 4.211 1.00 91.81 84 VAL A CA 1
ATOM 649 C C . VAL A 1 84 ? -0.798 2.274 5.290 1.00 91.81 84 VAL A C 1
ATOM 651 O O . VAL A 1 84 ? -1.574 2.267 6.243 1.00 91.81 84 VAL A O 1
ATOM 654 N N . ALA A 1 85 ? 0.217 1.411 5.193 1.00 91.12 85 ALA A N 1
ATOM 655 C CA . ALA A 1 85 ? 0.479 0.390 6.205 1.00 91.12 85 ALA A CA 1
ATOM 656 C C . ALA A 1 85 ? 0.747 1.006 7.589 1.00 91.12 85 ALA A C 1
ATOM 658 O O . ALA A 1 85 ? 0.163 0.569 8.579 1.00 91.12 85 ALA A O 1
ATOM 659 N N . ALA A 1 86 ? 1.569 2.058 7.653 1.00 96.06 86 ALA A N 1
ATOM 660 C CA . ALA A 1 86 ? 1.860 2.769 8.893 1.00 96.06 86 ALA A CA 1
ATOM 661 C C . ALA A 1 86 ? 0.606 3.424 9.493 1.00 96.06 86 ALA A C 1
ATOM 663 O O . ALA A 1 86 ? 0.385 3.328 10.699 1.00 96.06 86 ALA A O 1
ATOM 664 N N . LEU A 1 87 ? -0.244 4.036 8.661 1.00 94.81 87 LEU A N 1
ATOM 665 C CA . LEU A 1 87 ? -1.506 4.635 9.105 1.00 94.81 87 LEU A CA 1
ATOM 666 C C . LEU A 1 87 ? -2.478 3.590 9.660 1.00 94.81 87 LEU A C 1
ATOM 668 O O . LEU A 1 87 ? -3.031 3.789 10.740 1.00 94.81 87 LEU A O 1
ATOM 672 N N . VAL A 1 88 ? -2.665 2.470 8.956 1.00 94.25 88 VAL A N 1
ATOM 673 C CA . VAL A 1 88 ? -3.540 1.379 9.417 1.00 94.25 88 VAL A CA 1
ATOM 674 C C . VAL A 1 88 ? -3.015 0.785 10.721 1.00 94.25 88 VAL A C 1
ATOM 676 O O . VAL A 1 88 ? -3.798 0.543 11.641 1.00 94.25 88 VAL A O 1
ATOM 679 N N . TRP A 1 89 ? -1.700 0.591 10.832 1.00 95.94 89 TRP A N 1
ATOM 680 C CA . TRP A 1 89 ? -1.075 0.080 12.049 1.00 95.94 89 TRP A CA 1
ATOM 681 C C . TRP A 1 89 ? -1.257 1.038 13.233 1.00 95.94 89 TRP A C 1
ATOM 683 O O . TRP A 1 89 ? -1.719 0.615 14.292 1.00 95.94 89 TRP A O 1
ATOM 693 N N . ALA A 1 90 ? -0.990 2.334 13.042 1.00 96.06 90 ALA A N 1
ATOM 694 C CA . ALA A 1 90 ? -1.169 3.353 14.075 1.00 96.06 90 ALA A CA 1
ATOM 695 C C . ALA A 1 90 ? -2.635 3.477 14.523 1.00 96.06 90 ALA A C 1
ATOM 697 O O . ALA A 1 90 ? -2.909 3.533 15.723 1.00 96.06 90 ALA A O 1
ATOM 698 N N . ALA A 1 91 ? -3.583 3.459 13.580 1.00 92.62 91 ALA A N 1
ATOM 699 C CA . ALA A 1 91 ? -5.012 3.485 13.883 1.00 92.62 91 ALA A CA 1
ATOM 700 C C . ALA A 1 91 ? -5.449 2.236 14.664 1.00 92.62 91 ALA A C 1
ATOM 702 O O . ALA A 1 91 ? -6.152 2.348 15.667 1.00 92.62 91 ALA A O 1
ATOM 703 N N . SER A 1 92 ? -4.985 1.054 14.248 1.00 92.75 92 SER A N 1
ATOM 704 C CA . SER A 1 92 ? -5.273 -0.209 14.940 1.00 92.75 92 SER A CA 1
ATOM 705 C C . SER A 1 92 ? -4.743 -0.190 16.374 1.00 92.75 92 SER A C 1
ATOM 707 O O . SER A 1 92 ? -5.470 -0.524 17.307 1.00 92.75 92 SER A O 1
ATOM 709 N N . TYR A 1 93 ? -3.495 0.248 16.560 1.00 95.62 93 TYR A N 1
ATOM 710 C CA . TYR A 1 93 ? -2.873 0.354 17.877 1.00 95.62 93 TYR A CA 1
ATOM 711 C C . TYR A 1 93 ? -3.619 1.344 18.783 1.00 95.62 93 TYR A C 1
ATOM 713 O O . TYR A 1 93 ? -3.942 1.010 19.921 1.00 95.62 93 TYR A O 1
ATOM 721 N N . GLY A 1 94 ? -3.967 2.529 18.271 1.00 92.19 94 GLY A N 1
ATOM 722 C CA . GLY A 1 94 ? -4.737 3.523 19.022 1.00 92.19 94 GLY A CA 1
ATOM 723 C C . GLY A 1 94 ? -6.109 3.003 19.464 1.00 92.19 94 GLY A C 1
ATOM 724 O O . GLY A 1 94 ? -6.488 3.176 20.622 1.00 92.19 94 GLY A O 1
ATOM 725 N N . LEU A 1 95 ? -6.826 2.301 18.580 1.00 92.50 95 LEU A N 1
ATOM 726 C CA . LEU A 1 95 ? -8.124 1.695 18.902 1.00 92.50 95 LEU A CA 1
ATOM 727 C C . LEU A 1 95 ? -8.020 0.617 19.989 1.00 92.50 95 LEU A C 1
ATOM 729 O O . LEU A 1 95 ? -8.892 0.542 20.857 1.00 92.50 95 LEU A O 1
ATOM 733 N N . LEU A 1 96 ? -6.951 -0.184 19.967 1.00 92.38 96 LEU A N 1
ATOM 734 C CA . LEU A 1 96 ? -6.683 -1.194 20.992 1.00 92.38 96 LEU A CA 1
ATOM 735 C C . LEU A 1 96 ? -6.386 -0.560 22.356 1.00 92.38 96 LEU A C 1
ATOM 737 O O . LEU A 1 96 ? -6.958 -0.993 23.354 1.00 92.38 96 LEU A O 1
ATOM 741 N N . VAL A 1 97 ? -5.558 0.489 22.404 1.00 93.88 97 VAL A N 1
ATOM 742 C CA . VAL A 1 97 ? -5.236 1.213 23.651 1.00 93.88 97 VAL A CA 1
ATOM 743 C C . VAL A 1 97 ? -6.479 1.874 24.255 1.00 9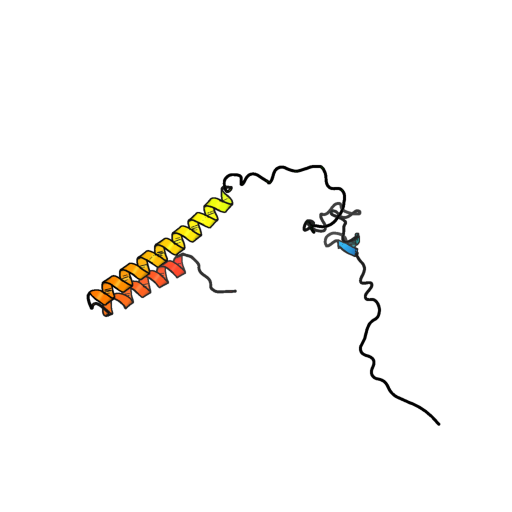3.88 97 VAL A C 1
ATOM 745 O O . VAL A 1 97 ? -6.644 1.884 25.472 1.00 93.88 97 VAL A O 1
ATOM 748 N N . LEU A 1 98 ? -7.385 2.377 23.414 1.00 92.62 98 LEU A N 1
ATOM 749 C CA . LEU A 1 98 ? -8.661 2.957 23.842 1.00 92.62 98 LEU A CA 1
ATOM 750 C C . LEU A 1 98 ? -9.712 1.898 24.231 1.00 92.62 98 LEU A C 1
ATOM 752 O O . LEU A 1 98 ? -10.821 2.269 24.613 1.00 92.62 98 LEU A O 1
ATOM 756 N N . GLY A 1 99 ? -9.422 0.598 24.099 1.00 92.00 99 GLY A N 1
ATOM 757 C CA . GLY A 1 99 ? -10.355 -0.493 24.415 1.00 92.00 99 GLY A CA 1
ATOM 758 C C . GLY A 1 99 ? -11.511 -0.661 23.418 1.00 92.00 99 GLY A C 1
ATOM 759 O O . GLY A 1 99 ? -12.428 -1.446 23.652 1.00 92.00 99 GLY A O 1
ATOM 760 N N . HIS A 1 100 ? -11.481 0.040 22.283 1.00 92.31 100 HIS A N 1
ATOM 761 C CA . HIS A 1 100 ? -12.546 0.033 21.275 1.00 92.31 100 HIS A CA 1
ATOM 762 C C . HIS A 1 100 ? -12.301 -1.046 20.213 1.00 92.31 100 HIS A C 1
ATOM 764 O O . HIS A 1 100 ? -12.235 -0.770 19.015 1.00 92.31 100 HIS A O 1
ATOM 770 N N . ALA A 1 101 ? -12.187 -2.304 20.645 1.00 87.12 101 ALA A N 1
ATOM 771 C CA . ALA A 1 101 ? -11.887 -3.426 19.751 1.00 87.12 101 ALA A CA 1
ATOM 772 C C . ALA A 1 101 ? -12.942 -3.620 18.642 1.00 87.12 101 ALA A C 1
ATOM 774 O O . ALA A 1 101 ? -12.611 -4.051 17.540 1.00 87.12 101 ALA A O 1
ATOM 775 N N . TRP A 1 102 ? -14.201 -3.240 18.889 1.00 91.75 102 TRP A N 1
ATOM 776 C CA . TRP A 1 102 ? -15.272 -3.311 17.887 1.00 91.75 102 TRP A CA 1
ATOM 777 C C . TRP A 1 102 ? -15.017 -2.404 16.669 1.00 91.75 102 TRP A C 1
ATOM 779 O O . TRP A 1 102 ? -15.470 -2.707 15.567 1.00 91.75 102 TRP A O 1
ATOM 789 N N . ALA A 1 103 ? -14.253 -1.320 16.828 1.00 89.75 103 ALA A N 1
ATOM 790 C CA . ALA A 1 103 ? -13.927 -0.402 15.740 1.00 89.75 103 ALA A CA 1
ATOM 791 C C . ALA A 1 103 ? -12.838 -0.950 14.792 1.00 89.75 103 ALA A C 1
ATOM 793 O O . ALA A 1 103 ? -12.612 -0.386 13.721 1.00 89.75 103 ALA A O 1
ATOM 794 N N . LEU A 1 104 ? -12.199 -2.078 15.124 1.00 88.44 104 LEU A N 1
ATOM 795 C CA . LEU A 1 104 ? -11.257 -2.749 14.222 1.00 88.44 104 LEU A CA 1
ATOM 796 C C . LEU A 1 104 ? -11.962 -3.376 13.012 1.00 88.44 104 LEU A C 1
ATOM 798 O O . LEU A 1 104 ? -11.377 -3.428 11.934 1.00 88.44 104 LEU A O 1
ATOM 802 N N . TYR A 1 105 ? -13.222 -3.802 13.155 1.00 88.62 105 TYR A N 1
ATOM 803 C CA . TYR A 1 105 ? -14.003 -4.372 12.053 1.00 88.62 105 TYR A CA 1
ATOM 804 C C . TYR A 1 105 ? -14.222 -3.382 10.894 1.00 88.62 105 TYR A C 1
ATOM 806 O O . TYR A 1 105 ? -13.858 -3.717 9.764 1.00 88.62 105 TYR A O 1
ATOM 814 N N . PRO A 1 106 ? -14.751 -2.158 11.114 1.00 91.88 106 PRO A N 1
ATOM 815 C CA . PRO A 1 106 ? -14.874 -1.183 10.033 1.00 91.88 106 PRO A CA 1
ATOM 816 C C . PRO A 1 106 ? -13.508 -0.734 9.495 1.00 91.88 106 PRO A C 1
ATOM 818 O O . PRO A 1 106 ? -13.377 -0.530 8.290 1.00 91.88 106 PRO A O 1
ATOM 821 N N . LEU A 1 107 ? -12.472 -0.646 10.339 1.00 90.12 107 LEU A N 1
ATOM 822 C CA . LEU A 1 107 ? -11.109 -0.334 9.893 1.00 90.12 107 LEU A CA 1
ATOM 823 C C . LEU A 1 107 ? -10.572 -1.400 8.918 1.00 90.12 107 LEU A C 1
ATOM 825 O O . LEU A 1 107 ? -10.036 -1.065 7.861 1.00 90.12 107 LEU A O 1
ATOM 829 N N . ALA A 1 108 ? -10.760 -2.682 9.242 1.00 89.38 108 ALA A N 1
ATOM 830 C CA . ALA A 1 108 ? -10.367 -3.800 8.389 1.00 89.38 108 ALA A CA 1
ATOM 831 C C . ALA A 1 108 ? -11.159 -3.821 7.072 1.00 89.38 108 ALA A C 1
ATOM 833 O O . ALA A 1 108 ? -10.576 -4.037 6.008 1.00 89.38 108 ALA A O 1
ATOM 834 N N . ALA A 1 109 ? -12.464 -3.532 7.118 1.00 91.44 109 ALA A N 1
ATOM 835 C CA . ALA A 1 109 ? -13.300 -3.430 5.923 1.00 91.44 109 ALA A CA 1
ATOM 836 C C . ALA A 1 109 ? -12.827 -2.305 4.984 1.00 91.44 109 ALA A C 1
ATOM 838 O O . ALA A 1 109 ? -12.721 -2.516 3.774 1.00 91.44 109 ALA A O 1
ATOM 839 N N . LEU A 1 110 ? -12.476 -1.136 5.530 1.00 92.25 110 LEU A N 1
ATOM 840 C CA . LEU A 1 110 ? -11.927 -0.021 4.754 1.00 92.25 110 LEU A CA 1
ATOM 841 C C . LEU A 1 110 ? -10.563 -0.361 4.142 1.00 92.25 110 LEU A C 1
ATOM 843 O O . LEU A 1 110 ? -10.336 -0.080 2.964 1.00 92.25 110 LEU A O 1
ATOM 847 N N . ALA A 1 111 ? -9.672 -1.003 4.903 1.00 89.44 111 ALA A N 1
ATOM 848 C CA . ALA A 1 111 ? -8.369 -1.437 4.400 1.00 89.44 111 ALA A CA 1
ATOM 849 C C . ALA A 1 111 ? -8.504 -2.473 3.268 1.00 89.44 111 ALA A C 1
ATOM 851 O O . ALA A 1 111 ? -7.836 -2.360 2.237 1.00 89.44 111 ALA A O 1
ATOM 852 N N . GLY A 1 112 ? -9.413 -3.441 3.421 1.00 88.31 112 GLY A N 1
ATOM 853 C CA . GLY A 1 112 ? -9.733 -4.427 2.387 1.00 88.31 112 GLY A CA 1
ATOM 854 C C . GLY A 1 112 ? -10.339 -3.790 1.133 1.00 88.31 112 GLY A C 1
ATOM 855 O O . GLY A 1 112 ? -9.889 -4.067 0.021 1.00 88.31 112 GLY A O 1
ATOM 856 N N . GLY A 1 113 ? -11.298 -2.873 1.295 1.00 91.31 113 GLY A N 1
ATOM 857 C CA . GLY A 1 113 ? -11.883 -2.116 0.185 1.00 91.31 113 GLY A CA 1
ATOM 858 C C . GLY A 1 113 ? -10.844 -1.285 -0.572 1.00 91.31 113 GLY A C 1
ATOM 859 O O . GLY A 1 113 ? -10.812 -1.301 -1.803 1.00 91.31 113 GLY A O 1
ATOM 860 N N . TYR A 1 114 ? -9.932 -0.627 0.148 1.00 88.31 114 TYR A N 1
ATOM 861 C CA . TYR A 1 114 ? -8.811 0.098 -0.451 1.00 88.31 114 TYR A CA 1
ATOM 862 C C . TYR A 1 114 ? -7.898 -0.824 -1.276 1.00 88.31 114 TYR A C 1
ATOM 864 O O . TYR A 1 114 ? -7.524 -0.478 -2.399 1.00 88.31 114 TYR A O 1
ATOM 872 N N . ALA A 1 115 ? -7.570 -2.012 -0.757 1.00 86.44 115 ALA A N 1
ATOM 873 C CA . ALA A 1 115 ? -6.751 -2.998 -1.464 1.00 86.44 115 ALA A CA 1
ATOM 874 C C . ALA A 1 115 ? -7.424 -3.510 -2.753 1.00 86.44 115 ALA A C 1
ATOM 876 O O . ALA A 1 115 ? -6.761 -3.643 -3.786 1.00 86.44 115 ALA A O 1
ATOM 877 N N . LEU A 1 116 ? -8.741 -3.736 -2.716 1.00 85.81 116 LEU A N 1
ATOM 878 C CA . LEU A 1 116 ? -9.526 -4.147 -3.883 1.00 85.81 116 LEU A CA 1
ATOM 879 C C . LEU A 1 116 ? -9.585 -3.048 -4.952 1.00 85.81 116 LEU A C 1
ATOM 881 O O . LEU A 1 116 ? -9.329 -3.327 -6.122 1.00 85.81 116 LEU A O 1
ATOM 885 N N . LEU A 1 117 ? -9.831 -1.792 -4.560 1.00 87.06 117 LEU A N 1
ATOM 886 C CA . LEU A 1 117 ? -9.806 -0.639 -5.476 1.00 87.06 117 LEU A CA 1
ATOM 887 C C . LEU A 1 117 ? -8.430 -0.434 -6.125 1.00 87.06 117 LEU A C 1
ATOM 889 O O . LEU A 1 117 ? -8.328 0.041 -7.255 1.00 87.06 117 LEU A O 1
ATOM 893 N N . ARG A 1 118 ? -7.360 -0.816 -5.424 1.00 82.75 118 ARG A N 1
ATOM 894 C CA . ARG A 1 118 ? -5.984 -0.796 -5.935 1.00 82.75 118 ARG A CA 1
ATOM 895 C C . ARG A 1 118 ? -5.669 -1.916 -6.929 1.00 82.75 118 ARG A C 1
ATOM 897 O O . ARG A 1 118 ? -4.592 -1.868 -7.522 1.00 82.75 118 ARG A O 1
ATOM 904 N N . GLY A 1 119 ? -6.564 -2.886 -7.120 1.00 78.12 119 GLY A N 1
ATOM 905 C CA . GLY A 1 119 ? -6.373 -3.989 -8.061 1.00 78.12 119 GLY A CA 1
ATOM 906 C C . GLY A 1 119 ? -5.278 -4.968 -7.639 1.00 78.12 119 GLY A C 1
ATOM 907 O O . GLY A 1 119 ? -4.592 -5.511 -8.501 1.00 78.12 119 GLY A O 1
ATOM 908 N N . ILE A 1 120 ? -5.082 -5.184 -6.330 1.00 70.44 120 ILE A N 1
ATOM 909 C CA . ILE A 1 120 ? -4.138 -6.190 -5.816 1.00 70.44 120 ILE A CA 1
ATOM 910 C C . ILE A 1 120 ? -4.737 -7.582 -6.066 1.00 70.44 120 ILE A C 1
ATOM 912 O O . ILE A 1 120 ? -5.352 -8.190 -5.191 1.00 70.44 120 ILE A O 1
ATOM 916 N N . THR A 1 121 ? -4.620 -8.081 -7.294 1.00 64.25 121 THR A N 1
ATOM 917 C CA . THR A 1 121 ? -4.939 -9.470 -7.620 1.00 64.25 121 THR A CA 1
ATOM 918 C C . THR A 1 121 ? -3.748 -10.326 -7.209 1.00 64.25 121 THR A C 1
ATOM 920 O O . THR A 1 121 ? -2.726 -10.313 -7.885 1.00 64.25 121 THR A O 1
ATOM 923 N N . TRP A 1 122 ? -3.876 -11.065 -6.107 1.00 56.09 122 TRP A N 1
ATOM 924 C CA . TRP A 1 122 ? -2.888 -12.025 -5.583 1.00 56.09 122 TRP A CA 1
ATOM 925 C C . TRP A 1 122 ? -2.741 -13.286 -6.461 1.00 56.09 122 TRP A C 1
ATOM 927 O O . TRP A 1 122 ? -2.652 -14.399 -5.953 1.00 56.09 122 TRP A O 1
ATOM 937 N N . LYS A 1 123 ? -2.806 -13.137 -7.785 1.00 46.94 123 LYS A N 1
ATOM 938 C CA . LYS A 1 123 ? -2.514 -14.210 -8.736 1.00 46.94 123 LYS A CA 1
ATOM 939 C C . LYS A 1 123 ? -1.045 -14.101 -9.112 1.00 46.94 123 LYS A C 1
ATOM 941 O O . LYS A 1 123 ? -0.760 -13.461 -10.111 1.00 46.94 123 LYS A O 1
ATOM 946 N N . ASP A 1 124 ? -0.179 -14.681 -8.294 1.00 43.78 124 ASP A N 1
ATOM 947 C CA . ASP A 1 124 ? 1.138 -15.201 -8.681 1.00 43.78 124 ASP A CA 1
ATOM 948 C C . ASP A 1 124 ? 1.520 -16.310 -7.690 1.00 43.78 124 ASP A C 1
ATOM 950 O O . ASP A 1 124 ? 1.534 -16.030 -6.468 1.00 43.78 124 ASP A O 1
#

Radius of gyration: 29.6 Å; chains: 1; bounding box: 56×80×69 Å

InterPro domains:
  IPR026870 Zinc-ribbon domain [PF13240] (22-43)
  IPR038587 Large ribosomal subunit protein eL40 superfamily [G3DSA:4.10.1060.50] (15-48)

Sequence (124 aa):
MLIWLKNSSRSGNVNWFLFMICNRCGQENPDDAMSCAACGHKLQSGWKGRGEGDAPRGEPLPRLGEPGPAARRRLRRHAEAWAVAALVWAASYGLLVLGHAWALYPLAALAGGYALLRGITWKD

pLDDT: mean 73.02, std 18.45, range [36.62, 96.06]

Secondary structure (DSSP, 8-state):
-----------------SEEEPTTT--EEETT-SB-TTT--B----------S---S-----------HHHHHHHHHHHHHHHHHHHHHHHHHHHHHTT-GGGHHHHHHHHHHHHHHTT-----

Foldseek 3Di:
DDDDDDDDPDDDDPPVAQWDAAPPPRDTDGVPDQADPPPRHGRDDDPPDPDDDDDDPDDPDPPPPDQPPVSVVVVVVVVVVVVVVVVLVVVCVVCVVVVNNVVVVVSVVVVVVVCVVVVPDPPD

Organism: NCBI:txid270496